Protein AF-A0A4V2DW66-F1 (afdb_monomer)

pLDDT: mean 86.42, std 8.73, range [51.56, 97.94]

Radius of gyration: 21.15 Å; Cα contacts (8 Å, |Δi|>4): 77; chains: 1; bounding box: 61×50×40 Å

Organism: NCBI:txid70255

Structure (mmCIF, N/CA/C/O backbone):
data_AF-A0A4V2DW66-F1
#
_entry.id   AF-A0A4V2DW66-F1
#
loop_
_atom_site.group_PDB
_atom_site.id
_atom_site.type_symbol
_atom_site.label_atom_id
_atom_site.label_alt_id
_atom_site.label_comp_id
_atom_site.label_asym_id
_atom_site.label_entity_id
_atom_site.label_seq_id
_atom_site.pdbx_PDB_ins_code
_atom_site.Cartn_x
_atom_site.Cartn_y
_atom_site.Cartn_z
_atom_site.occupancy
_atom_site.B_iso_or_equiv
_atom_site.auth_seq_id
_atom_site.auth_comp_id
_atom_site.auth_asym_id
_atom_site.auth_atom_id
_atom_site.pdbx_PDB_model_num
ATOM 1 N N . ILE A 1 1 ? -14.290 6.388 2.843 1.00 82.00 1 ILE A N 1
ATOM 2 C CA . ILE A 1 1 ? -13.293 5.885 3.822 1.00 82.00 1 ILE A CA 1
ATOM 3 C C . ILE A 1 1 ? -11.849 6.118 3.359 1.00 82.00 1 ILE A C 1
ATOM 5 O O . ILE A 1 1 ? -11.325 7.166 3.697 1.00 82.00 1 ILE A O 1
ATOM 9 N N . VAL A 1 2 ? -11.202 5.255 2.551 1.00 88.19 2 VAL A N 1
ATOM 10 C CA . VAL A 1 2 ? -9.753 5.406 2.231 1.00 88.19 2 VAL A CA 1
ATOM 11 C C . VAL A 1 2 ? -9.393 6.786 1.666 1.00 88.19 2 VAL A C 1
ATOM 13 O O . VAL A 1 2 ? -8.460 7.421 2.147 1.00 88.19 2 VAL A O 1
ATOM 16 N N . ASN A 1 3 ? -10.153 7.286 0.684 1.00 91.00 3 ASN A N 1
ATOM 17 C CA . ASN A 1 3 ? -9.914 8.611 0.102 1.00 91.00 3 ASN A CA 1
ATOM 18 C C . ASN A 1 3 ? -9.963 9.740 1.141 1.00 91.00 3 ASN A C 1
ATOM 20 O O . ASN A 1 3 ? -9.180 10.680 1.068 1.00 91.00 3 ASN A O 1
ATOM 24 N N . GLU A 1 4 ? -10.887 9.631 2.088 1.00 88.25 4 GLU A N 1
ATOM 25 C CA . GLU A 1 4 ? -11.165 10.640 3.102 1.00 88.25 4 GLU A CA 1
ATOM 26 C C . GLU A 1 4 ? -10.085 10.639 4.185 1.00 88.25 4 GLU A C 1
ATOM 28 O O . GLU A 1 4 ? -9.522 11.683 4.496 1.00 88.25 4 GLU A O 1
ATOM 33 N N . ILE A 1 5 ? -9.705 9.453 4.671 1.00 85.88 5 ILE A N 1
ATOM 34 C CA . ILE A 1 5 ? -8.632 9.282 5.658 1.00 85.88 5 ILE A CA 1
ATOM 35 C C . ILE A 1 5 ? -7.308 9.776 5.087 1.00 85.88 5 ILE A C 1
ATOM 37 O O . ILE A 1 5 ? -6.640 10.608 5.696 1.00 85.88 5 ILE A O 1
ATOM 41 N N . VAL A 1 6 ? -6.959 9.341 3.872 1.00 89.00 6 VAL A N 1
ATOM 42 C CA . VAL A 1 6 ? -5.747 9.830 3.206 1.00 89.00 6 VAL A CA 1
ATOM 43 C C . VAL A 1 6 ? -5.861 11.320 2.880 1.00 89.00 6 VAL A C 1
ATOM 45 O O . VAL A 1 6 ? -4.844 11.999 2.830 1.00 89.00 6 VAL A O 1
ATOM 48 N N . GLY A 1 7 ? -7.068 11.852 2.672 1.00 87.44 7 GLY A N 1
ATOM 49 C CA . GLY A 1 7 ? -7.329 13.281 2.482 1.00 87.44 7 GLY A CA 1
ATOM 50 C C . GLY A 1 7 ? -7.025 14.129 3.720 1.00 87.44 7 GLY A C 1
ATOM 51 O O . GLY A 1 7 ? -6.500 15.229 3.576 1.00 87.44 7 GLY A O 1
ATOM 52 N N . LYS A 1 8 ? -7.263 13.599 4.923 1.00 85.69 8 LYS A N 1
ATOM 53 C CA . LYS A 1 8 ? -6.984 14.287 6.196 1.00 85.69 8 LYS A CA 1
ATOM 54 C C . LYS A 1 8 ? -5.494 14.359 6.549 1.00 85.69 8 LYS A C 1
ATOM 56 O O . LYS A 1 8 ? -5.114 15.165 7.391 1.00 85.69 8 LYS A O 1
ATOM 61 N N . ILE A 1 9 ? -4.641 13.553 5.910 1.00 85.75 9 ILE A N 1
ATOM 62 C CA . ILE A 1 9 ? -3.189 13.599 6.141 1.00 85.75 9 ILE A CA 1
ATOM 63 C C . ILE A 1 9 ? -2.654 14.972 5.694 1.00 85.75 9 ILE A C 1
ATOM 65 O O . ILE A 1 9 ? -2.948 15.387 4.566 1.00 85.75 9 ILE A O 1
ATOM 69 N N . PRO A 1 10 ? -1.868 15.682 6.524 1.00 86.75 10 PRO A N 1
ATOM 70 C CA . PRO A 1 10 ? -1.307 16.975 6.150 1.00 86.75 10 PRO A CA 1
ATOM 71 C C . PRO A 1 10 ? -0.330 16.833 4.977 1.00 86.75 10 PRO A C 1
ATOM 73 O O . PRO A 1 10 ? 0.400 15.849 4.873 1.00 86.75 10 PRO A O 1
ATOM 76 N N . GLU A 1 11 ? -0.292 17.830 4.090 1.00 85.62 11 GLU A N 1
ATOM 77 C CA . GLU A 1 11 ? 0.579 17.796 2.902 1.00 85.62 11 GLU A CA 1
ATOM 78 C C . GLU A 1 11 ? 2.067 17.708 3.273 1.00 85.62 11 GLU A C 1
ATOM 80 O O . GLU A 1 11 ? 2.852 17.097 2.550 1.00 85.62 11 GLU A O 1
ATOM 85 N N . THR A 1 12 ? 2.434 18.222 4.450 1.00 88.12 12 THR A N 1
ATOM 86 C CA . THR A 1 12 ? 3.796 18.164 4.993 1.00 88.12 12 THR A CA 1
ATOM 87 C C . THR A 1 12 ? 4.315 16.738 5.166 1.00 88.12 12 THR A C 1
ATOM 89 O O . THR A 1 12 ? 5.509 16.485 5.002 1.00 88.12 12 THR A O 1
ATOM 92 N N . ALA A 1 13 ? 3.427 15.764 5.398 1.00 85.88 13 ALA A N 1
ATOM 93 C CA . ALA A 1 13 ? 3.796 14.349 5.460 1.00 85.88 13 ALA A CA 1
ATOM 94 C C . ALA A 1 13 ? 4.357 13.823 4.123 1.00 85.88 13 ALA A C 1
ATOM 96 O O . ALA A 1 13 ? 5.076 12.820 4.092 1.00 85.88 13 ALA A O 1
ATOM 97 N N . PHE A 1 14 ? 4.056 14.508 3.016 1.00 88.38 14 PHE A N 1
ATOM 98 C CA . PHE A 1 14 ? 4.478 14.146 1.668 1.00 88.38 14 PHE A CA 1
ATOM 99 C C . PHE A 1 14 ? 5.631 15.006 1.131 1.00 88.38 14 PHE A C 1
ATOM 101 O O . PHE A 1 14 ? 6.115 14.738 0.030 1.00 88.38 14 PHE A O 1
ATOM 108 N N . ASP A 1 15 ? 6.127 15.989 1.890 1.00 87.62 15 ASP A N 1
ATOM 109 C CA . ASP A 1 15 ? 7.174 16.911 1.424 1.00 87.62 15 ASP A CA 1
ATOM 110 C C . ASP A 1 15 ? 8.452 16.187 0.996 1.00 87.62 15 ASP A C 1
ATOM 112 O O . ASP A 1 15 ? 9.065 16.535 -0.011 1.00 87.62 15 ASP A O 1
ATOM 116 N N . SER A 1 16 ? 8.806 15.108 1.697 1.00 86.56 16 SER A N 1
ATOM 117 C CA . SER A 1 16 ? 9.982 14.291 1.375 1.00 86.56 16 SER A CA 1
ATOM 118 C C . SER A 1 16 ? 9.925 13.597 0.005 1.00 86.56 16 SER A C 1
ATOM 120 O O . SER A 1 16 ? 10.953 13.102 -0.457 1.00 86.56 16 SER A O 1
ATOM 122 N N . TYR A 1 17 ? 8.759 13.545 -0.650 1.00 86.25 17 TYR A N 1
ATOM 123 C CA . TYR A 1 17 ? 8.577 12.979 -1.994 1.00 86.25 17 TYR A CA 1
ATOM 124 C C . TYR A 1 17 ? 8.654 14.029 -3.104 1.00 86.25 17 TYR A C 1
ATOM 126 O O . TYR A 1 17 ? 8.647 13.666 -4.284 1.00 86.25 17 TYR A O 1
ATOM 134 N N . LYS A 1 18 ? 8.715 15.320 -2.757 1.00 83.00 18 LYS A N 1
ATOM 135 C CA . LYS A 1 18 ? 8.828 16.399 -3.738 1.00 83.00 18 LYS A CA 1
ATOM 136 C C . LYS A 1 18 ? 10.219 16.363 -4.364 1.00 83.00 18 LYS A C 1
ATOM 138 O O . LYS A 1 18 ? 11.226 16.653 -3.722 1.00 83.00 18 LYS A O 1
ATOM 143 N N . ASN A 1 19 ? 10.264 16.018 -5.645 1.00 79.62 19 ASN A N 1
ATOM 144 C CA . ASN A 1 19 ? 11.482 16.045 -6.442 1.00 79.62 19 ASN A CA 1
ATOM 145 C C . ASN A 1 19 ? 11.496 17.322 -7.287 1.00 79.62 19 ASN A C 1
ATOM 147 O O . ASN A 1 19 ? 10.563 17.576 -8.040 1.00 79.62 19 ASN A O 1
ATOM 151 N N . HIS A 1 20 ? 12.575 18.100 -7.192 1.00 76.31 20 HIS A N 1
ATOM 152 C CA . HIS A 1 20 ? 12.757 19.345 -7.954 1.00 76.31 20 HIS A CA 1
ATOM 153 C C . HIS A 1 20 ? 13.523 19.132 -9.272 1.00 76.31 20 HIS A C 1
ATOM 155 O O . HIS A 1 20 ? 13.880 20.092 -9.949 1.00 76.31 20 HIS A O 1
ATOM 161 N N . ARG A 1 21 ? 13.838 17.876 -9.621 1.00 80.44 21 ARG A N 1
ATOM 162 C CA . ARG A 1 21 ? 14.606 17.519 -10.821 1.00 80.44 21 ARG A CA 1
ATOM 163 C C . ARG A 1 21 ? 13.944 16.376 -11.581 1.00 80.44 21 ARG A C 1
ATOM 165 O O . ARG A 1 21 ? 13.509 15.403 -10.969 1.00 80.44 21 ARG A O 1
ATOM 172 N N . GLY A 1 22 ? 13.972 16.474 -12.909 1.00 77.94 22 GLY A N 1
ATOM 173 C CA . GLY A 1 22 ? 13.409 15.477 -13.819 1.00 77.94 22 GLY A CA 1
ATOM 174 C C . GLY A 1 22 ? 11.891 15.585 -13.973 1.00 77.94 22 GLY A C 1
ATOM 175 O O . GLY A 1 22 ? 11.279 16.574 -13.575 1.00 77.94 22 GLY A O 1
ATOM 176 N N . ALA A 1 23 ? 11.290 14.561 -14.583 1.00 74.50 23 ALA A N 1
ATOM 177 C CA . ALA A 1 23 ? 9.845 14.493 -14.756 1.00 74.50 23 ALA A CA 1
ATOM 178 C C . ALA A 1 23 ? 9.133 14.371 -13.394 1.00 74.50 23 ALA A C 1
ATOM 180 O O . ALA A 1 23 ? 9.615 13.640 -12.516 1.00 74.50 23 ALA A O 1
ATOM 181 N N . PRO A 1 24 ? 7.985 15.050 -13.207 1.00 76.56 24 PRO A N 1
ATOM 182 C CA . PRO A 1 24 ? 7.234 14.970 -11.966 1.00 76.56 24 PRO A CA 1
ATOM 183 C C . PRO A 1 24 ? 6.818 13.523 -11.698 1.00 76.56 24 PRO A C 1
ATOM 185 O O . PRO A 1 24 ? 6.327 12.809 -12.572 1.00 76.56 24 PRO A O 1
ATOM 188 N N . SER A 1 25 ? 7.054 13.078 -10.468 1.00 84.50 25 SER A N 1
ATOM 189 C CA . SER A 1 25 ? 6.620 11.759 -10.010 1.00 84.50 25 SER A CA 1
ATOM 190 C C . SER A 1 25 ? 5.100 11.739 -9.820 1.00 84.50 25 SER A C 1
ATOM 192 O O . SER A 1 25 ? 4.484 12.784 -9.615 1.00 84.50 25 SER A O 1
ATOM 194 N N . HIS A 1 26 ? 4.488 10.550 -9.839 1.00 90.00 26 HIS A N 1
ATOM 195 C CA . HIS A 1 26 ? 3.080 10.414 -9.457 1.00 90.00 26 HIS A CA 1
ATOM 196 C C . HIS A 1 26 ? 2.835 10.991 -8.061 1.00 90.00 26 HIS A C 1
ATOM 198 O O . HIS A 1 26 ? 3.691 10.891 -7.178 1.00 90.00 26 HIS A O 1
ATOM 204 N N . ASN A 1 27 ? 1.644 11.556 -7.854 1.00 91.44 27 ASN A N 1
ATOM 205 C CA . ASN A 1 27 ? 1.287 12.150 -6.576 1.00 91.44 27 ASN A CA 1
ATOM 206 C C . ASN A 1 27 ? 1.334 11.074 -5.462 1.00 91.44 27 ASN A C 1
ATOM 208 O O . ASN A 1 27 ? 0.603 10.080 -5.547 1.00 91.44 27 ASN A O 1
ATOM 212 N N .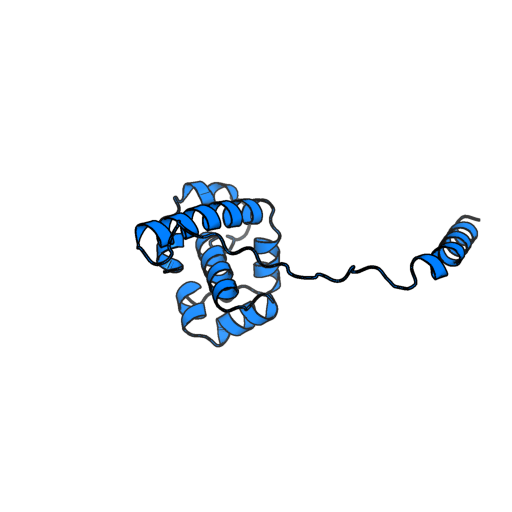 PRO A 1 28 ? 2.154 11.249 -4.408 1.00 92.06 28 PRO A N 1
ATOM 213 C CA . PRO A 1 28 ? 2.345 10.234 -3.373 1.00 92.06 28 PRO A CA 1
ATOM 214 C C . PRO A 1 28 ? 1.069 9.980 -2.556 1.00 92.06 28 PRO A C 1
ATOM 216 O O . PRO A 1 28 ? 0.843 8.861 -2.100 1.00 92.06 28 PRO A O 1
ATOM 219 N N . ARG A 1 29 ? 0.184 10.977 -2.434 1.00 91.88 29 ARG A N 1
ATOM 220 C CA . ARG A 1 29 ? -1.132 10.835 -1.800 1.00 91.88 29 ARG A CA 1
ATOM 221 C C . ARG A 1 29 ? -2.043 9.923 -2.622 1.00 91.88 29 ARG A C 1
ATOM 223 O O . ARG A 1 29 ? -2.739 9.084 -2.056 1.00 91.88 29 ARG A O 1
ATOM 230 N N . MET A 1 30 ? -2.024 10.052 -3.949 1.00 94.44 30 MET A N 1
ATOM 231 C CA . MET A 1 30 ? -2.751 9.144 -4.847 1.00 94.44 30 MET A CA 1
ATOM 232 C C . MET A 1 30 ? -2.174 7.723 -4.774 1.00 94.44 30 MET A C 1
ATOM 234 O O . MET A 1 30 ? -2.924 6.770 -4.561 1.00 94.44 30 MET A O 1
ATOM 238 N N . MET A 1 31 ? -0.843 7.591 -4.834 1.00 94.94 31 MET A N 1
ATOM 239 C CA . MET A 1 31 ? -0.152 6.300 -4.708 1.00 94.94 31 MET A CA 1
ATOM 240 C C . MET A 1 31 ? -0.468 5.596 -3.377 1.00 94.94 31 MET A C 1
ATOM 242 O O . MET A 1 31 ? -0.646 4.378 -3.334 1.00 94.94 31 MET A O 1
ATOM 246 N N . LEU A 1 32 ? -0.597 6.352 -2.285 1.00 93.25 32 LEU A N 1
ATOM 247 C CA . LEU A 1 32 ? -0.993 5.812 -0.988 1.00 93.25 32 LEU A CA 1
ATOM 248 C C . LEU A 1 32 ? -2.452 5.326 -0.984 1.00 93.25 32 LEU A C 1
ATOM 250 O O . LEU A 1 32 ? -2.724 4.236 -0.480 1.00 93.25 32 LEU A O 1
ATOM 254 N N . LYS A 1 33 ? -3.384 6.084 -1.583 1.00 93.75 33 LYS A N 1
ATOM 255 C CA . LYS A 1 33 ? -4.801 5.684 -1.696 1.00 93.75 33 LYS A CA 1
ATOM 256 C C . LYS A 1 33 ? -4.956 4.347 -2.414 1.00 93.75 33 LYS A C 1
ATOM 258 O O . LYS A 1 33 ? -5.669 3.480 -1.911 1.00 93.75 33 LYS A O 1
ATOM 263 N N . ILE A 1 34 ? -4.285 4.168 -3.555 1.00 95.81 34 ILE A N 1
ATOM 264 C CA . ILE A 1 34 ? -4.393 2.923 -4.332 1.00 95.81 34 ILE A CA 1
ATOM 265 C C . ILE A 1 34 ? -3.829 1.724 -3.561 1.00 95.81 34 ILE A C 1
ATOM 267 O O . ILE A 1 34 ? -4.419 0.649 -3.614 1.00 95.81 34 ILE A O 1
ATOM 271 N N . ILE A 1 35 ? -2.741 1.900 -2.799 1.00 93.88 35 ILE A N 1
ATOM 272 C CA . ILE A 1 35 ? -2.135 0.816 -2.011 1.00 93.88 35 ILE A CA 1
ATOM 273 C C . ILE A 1 35 ? -3.031 0.422 -0.843 1.00 93.88 35 ILE A C 1
ATOM 275 O O . ILE A 1 35 ? -3.330 -0.760 -0.680 1.00 93.88 35 ILE A O 1
ATOM 279 N N . LEU A 1 36 ? -3.486 1.395 -0.050 1.00 91.56 36 LEU A N 1
ATOM 280 C CA . LEU A 1 36 ? -4.348 1.115 1.099 1.00 91.56 36 LEU A CA 1
ATOM 281 C C . LEU A 1 36 ? -5.663 0.469 0.655 1.00 91.56 36 LEU A C 1
ATOM 283 O O . LEU A 1 36 ? -6.104 -0.504 1.263 1.00 91.56 36 LEU A O 1
ATOM 287 N N . TYR A 1 37 ? -6.245 0.954 -0.445 1.00 93.44 37 TYR A N 1
ATOM 288 C CA . TYR A 1 37 ? -7.454 0.363 -1.007 1.00 93.44 37 TYR A CA 1
ATOM 289 C C . TYR A 1 37 ? -7.219 -1.042 -1.576 1.00 93.44 37 TYR A C 1
ATOM 291 O O . TYR A 1 37 ? -8.052 -1.929 -1.402 1.00 93.44 37 TYR A O 1
ATOM 299 N N . ALA A 1 38 ? -6.081 -1.294 -2.223 1.00 95.12 38 ALA A N 1
ATOM 300 C CA . ALA A 1 38 ? -5.735 -2.640 -2.670 1.00 95.12 38 ALA A CA 1
ATOM 301 C C . ALA A 1 38 ? -5.639 -3.620 -1.495 1.00 95.12 38 ALA A C 1
ATOM 303 O O . ALA A 1 38 ? -6.194 -4.716 -1.555 1.00 95.12 38 ALA A O 1
ATOM 304 N N . TYR A 1 39 ? -4.993 -3.207 -0.406 1.00 91.06 39 TYR A N 1
ATOM 305 C CA . TYR A 1 39 ? -4.775 -4.059 0.760 1.00 91.06 39 TYR A CA 1
ATOM 306 C C . TYR A 1 39 ? -6.063 -4.359 1.518 1.00 91.06 39 TYR A C 1
ATOM 308 O O . TYR A 1 39 ? -6.258 -5.501 1.929 1.00 91.06 39 TYR A O 1
ATOM 316 N N . SER A 1 40 ? -6.979 -3.391 1.617 1.00 88.38 40 SER A N 1
ATOM 317 C CA . SER A 1 40 ? -8.307 -3.635 2.194 1.00 88.38 40 SER A CA 1
ATOM 318 C C . SER A 1 40 ? -9.148 -4.623 1.377 1.00 88.38 40 SER A C 1
ATOM 320 O O . SER A 1 40 ? -10.096 -5.185 1.904 1.00 88.38 40 SER A O 1
ATOM 322 N N . ASN A 1 41 ? -8.814 -4.839 0.099 1.00 90.56 41 ASN A N 1
ATOM 323 C CA . ASN A 1 41 ? -9.460 -5.819 -0.783 1.00 90.56 41 ASN A CA 1
ATOM 324 C C . ASN A 1 41 ? -8.601 -7.083 -0.988 1.00 90.56 41 ASN A C 1
ATOM 326 O O . ASN A 1 41 ? -8.801 -7.817 -1.954 1.00 90.56 41 ASN A O 1
ATOM 330 N N . SER A 1 42 ? -7.600 -7.316 -0.131 1.00 93.06 42 SER A N 1
ATOM 331 C CA . SER A 1 42 ? -6.691 -8.470 -0.214 1.00 93.06 42 SER A CA 1
ATOM 332 C C . SER A 1 42 ? -5.903 -8.573 -1.536 1.00 93.06 42 SER A C 1
ATOM 334 O O . SER A 1 42 ? -5.454 -9.652 -1.936 1.00 93.06 42 SER A O 1
ATOM 336 N N . ILE A 1 43 ? -5.685 -7.449 -2.229 1.00 95.62 43 ILE A N 1
ATOM 337 C CA . ILE A 1 43 ? -4.879 -7.369 -3.453 1.00 95.62 43 ILE A CA 1
ATOM 338 C C . ILE A 1 43 ? -3.470 -6.876 -3.098 1.00 95.62 43 ILE A C 1
ATOM 340 O O . ILE A 1 43 ? -3.201 -5.681 -3.022 1.00 95.62 43 ILE A O 1
ATOM 344 N N . PHE A 1 44 ? -2.531 -7.808 -2.923 1.00 93.50 44 PHE A N 1
ATOM 345 C CA . PHE A 1 44 ? -1.152 -7.480 -2.517 1.00 93.50 44 PHE A CA 1
ATOM 346 C C . PHE A 1 44 ? -0.134 -7.471 -3.669 1.00 93.50 44 PHE A C 1
ATOM 348 O O . PHE A 1 44 ? 0.945 -6.880 -3.564 1.00 93.50 44 PHE A O 1
ATOM 355 N N . SER A 1 45 ? -0.449 -8.128 -4.787 1.00 96.25 45 SER A N 1
ATOM 356 C CA . SER A 1 45 ? 0.454 -8.207 -5.941 1.00 96.25 45 SER A CA 1
ATOM 357 C C . SER A 1 45 ? 0.430 -6.908 -6.738 1.00 96.25 45 SER A C 1
ATOM 359 O O . SER A 1 45 ? -0.623 -6.514 -7.229 1.00 96.25 45 SER A O 1
ATOM 361 N N . GLY A 1 46 ? 1.596 -6.290 -6.958 1.00 96.31 46 GLY A N 1
ATOM 362 C CA . GLY A 1 46 ? 1.701 -5.054 -7.744 1.00 96.31 46 GLY A CA 1
ATOM 363 C C . GLY A 1 46 ? 1.130 -5.188 -9.160 1.00 96.31 46 GLY A C 1
ATOM 364 O O . GLY A 1 46 ? 0.518 -4.251 -9.655 1.00 96.31 46 GLY A O 1
ATOM 365 N N . ARG A 1 47 ? 1.244 -6.373 -9.780 1.00 97.62 47 ARG A N 1
ATOM 366 C CA . ARG A 1 47 ? 0.630 -6.659 -11.091 1.00 97.62 47 ARG A CA 1
ATOM 367 C C . ARG A 1 47 ? -0.893 -6.747 -11.017 1.00 97.62 47 ARG A C 1
ATOM 369 O O . ARG A 1 47 ? -1.574 -6.289 -11.922 1.00 97.62 47 ARG A O 1
ATOM 376 N N . LYS A 1 48 ? -1.437 -7.310 -9.931 1.00 97.94 48 LYS A N 1
ATOM 377 C CA . LYS A 1 48 ? -2.891 -7.323 -9.713 1.00 97.94 48 LYS A CA 1
ATOM 378 C C . LYS A 1 48 ? -3.426 -5.911 -9.456 1.00 97.94 48 LYS A C 1
ATOM 380 O O . LYS A 1 48 ? -4.512 -5.603 -9.922 1.00 97.94 48 LYS A O 1
ATOM 385 N N . ILE A 1 49 ? -2.662 -5.053 -8.773 1.00 97.62 49 ILE A N 1
ATOM 386 C CA . ILE A 1 49 ? -3.026 -3.638 -8.582 1.00 97.62 49 ILE A CA 1
ATOM 387 C C . ILE A 1 49 ? -2.998 -2.893 -9.923 1.00 97.62 49 ILE A C 1
ATOM 389 O O . ILE A 1 49 ? -3.951 -2.195 -10.246 1.00 97.62 49 ILE A O 1
ATOM 393 N N . GLU A 1 50 ? -1.950 -3.079 -10.730 1.00 97.75 50 GLU A N 1
ATOM 394 C CA . GLU A 1 50 ? -1.859 -2.523 -12.091 1.00 97.75 50 GLU A CA 1
ATOM 395 C C . GLU A 1 50 ? -3.035 -2.962 -12.976 1.00 97.75 50 GLU A C 1
ATOM 397 O O . GLU A 1 50 ? -3.606 -2.143 -13.691 1.00 97.75 50 GLU A O 1
ATOM 402 N N . PHE A 1 51 ? -3.436 -4.234 -12.902 1.00 97.88 51 PHE A N 1
ATOM 403 C CA . PHE A 1 51 ? -4.633 -4.726 -13.584 1.00 97.88 51 PHE A CA 1
ATOM 404 C C . PHE A 1 51 ? -5.911 -4.061 -13.047 1.00 97.88 51 PHE A C 1
ATOM 406 O O . PHE A 1 51 ? -6.719 -3.561 -13.824 1.00 97.88 51 PHE A O 1
ATOM 413 N N . ALA A 1 52 ? -6.071 -3.977 -11.723 1.00 97.38 52 ALA A N 1
ATOM 414 C CA . ALA A 1 52 ? -7.238 -3.358 -11.097 1.00 97.38 52 ALA A CA 1
ATOM 415 C C . ALA A 1 52 ? -7.395 -1.872 -11.463 1.00 97.38 52 ALA A C 1
ATOM 417 O O . ALA A 1 52 ? -8.521 -1.405 -11.606 1.00 97.38 52 ALA A O 1
ATOM 418 N N . LEU A 1 53 ? -6.294 -1.146 -11.682 1.00 96.94 53 LEU A N 1
ATOM 419 C CA . LEU A 1 53 ? -6.305 0.242 -12.170 1.00 96.94 53 LEU A CA 1
ATOM 420 C C . LEU A 1 53 ? -6.903 0.394 -13.579 1.00 96.94 53 LEU A C 1
ATOM 422 O O . LEU A 1 53 ? -7.294 1.499 -13.946 1.00 96.94 53 LEU A O 1
ATOM 426 N N . LYS A 1 54 ? -6.984 -0.694 -14.354 1.00 96.25 54 LYS A N 1
ATOM 427 C CA . LYS A 1 54 ? -7.562 -0.729 -15.709 1.00 96.25 54 LYS A CA 1
ATOM 428 C C . LYS A 1 54 ? -8.957 -1.335 -15.775 1.00 96.25 54 LYS A C 1
ATOM 430 O O . LYS A 1 54 ? -9.657 -1.098 -16.748 1.00 96.25 54 LYS A O 1
ATOM 435 N N . ASP A 1 55 ? -9.333 -2.128 -14.780 1.00 95.81 55 ASP A N 1
ATOM 436 C CA . ASP A 1 55 ? -10.566 -2.921 -14.800 1.00 95.81 55 ASP A CA 1
ATOM 437 C C . ASP A 1 55 ? -11.614 -2.396 -13.804 1.00 95.81 55 ASP A C 1
ATOM 439 O O . ASP A 1 55 ? -12.812 -2.385 -14.071 1.00 95.81 55 ASP A O 1
ATOM 443 N N . SER A 1 56 ? -11.172 -1.877 -12.656 1.00 96.31 56 SER A N 1
ATOM 444 C CA . SER A 1 56 ? -12.065 -1.462 -11.578 1.00 96.31 56 SER A CA 1
ATOM 445 C C . SER A 1 56 ? -12.261 0.050 -11.535 1.00 96.31 56 SER A C 1
ATOM 447 O O . SER A 1 56 ? -11.342 0.807 -11.214 1.00 96.31 56 SER A O 1
ATOM 449 N N . ILE A 1 57 ? -13.513 0.481 -11.718 1.00 96.38 57 ILE A N 1
ATOM 450 C CA . ILE A 1 57 ? -13.944 1.891 -11.643 1.00 96.38 57 ILE A CA 1
ATOM 451 C C . ILE A 1 57 ? -13.499 2.555 -10.332 1.00 96.38 57 ILE A C 1
ATOM 453 O O . ILE A 1 57 ? -13.120 3.723 -10.307 1.00 96.38 57 ILE A O 1
ATOM 457 N N . ARG A 1 58 ? -13.488 1.807 -9.222 1.00 96.12 58 ARG A N 1
ATOM 458 C CA . ARG A 1 58 ? -13.081 2.331 -7.908 1.00 96.12 58 ARG A CA 1
ATOM 459 C C . ARG A 1 58 ? -11.598 2.697 -7.882 1.00 96.12 58 ARG A C 1
ATOM 461 O O . ARG A 1 58 ? -11.232 3.729 -7.326 1.00 96.12 58 ARG A O 1
ATOM 468 N N . PHE A 1 59 ? -10.751 1.865 -8.490 1.00 96.81 59 PHE A N 1
ATOM 469 C CA . PHE A 1 59 ? -9.322 2.144 -8.609 1.00 96.81 59 PHE A CA 1
ATOM 470 C C . PHE A 1 59 ? -9.062 3.279 -9.597 1.00 96.81 59 PHE A C 1
ATOM 472 O O . PHE A 1 59 ? -8.261 4.156 -9.283 1.00 96.81 59 PHE A O 1
ATOM 479 N N . MET A 1 60 ? -9.778 3.316 -10.725 1.00 96.88 60 MET A N 1
ATOM 480 C CA . MET A 1 60 ? -9.702 4.426 -11.683 1.00 96.88 60 MET A CA 1
ATOM 481 C C . MET A 1 60 ? -10.049 5.761 -11.019 1.00 96.88 60 MET A C 1
ATOM 483 O O . MET A 1 60 ? -9.305 6.728 -11.156 1.00 96.88 60 MET A O 1
ATOM 487 N N . TRP A 1 61 ? -11.127 5.802 -10.231 1.00 97.00 61 TRP A N 1
ATOM 488 C CA . TRP A 1 61 ? -11.537 7.002 -9.504 1.00 97.00 61 TRP A CA 1
ATOM 489 C C . TRP A 1 61 ? -10.491 7.438 -8.468 1.00 97.00 61 TRP A C 1
ATOM 491 O O . TRP A 1 61 ? -10.114 8.608 -8.422 1.00 97.00 61 TRP A O 1
ATOM 501 N N . LEU A 1 62 ? -9.959 6.501 -7.671 1.00 95.88 62 LEU A N 1
ATOM 502 C CA . LEU A 1 62 ? -8.911 6.801 -6.685 1.00 95.88 62 LEU A CA 1
ATOM 503 C C . LEU A 1 62 ? -7.612 7.293 -7.330 1.00 95.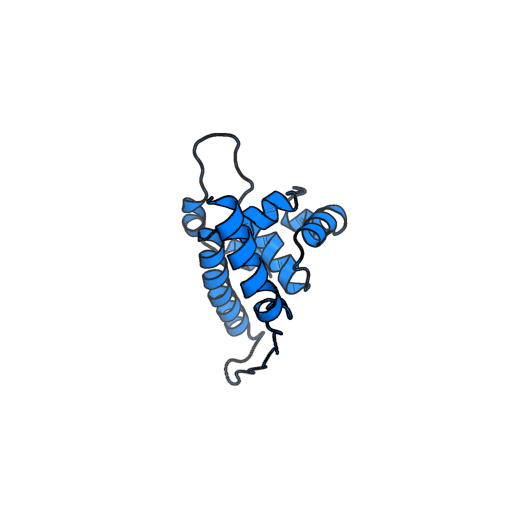88 62 LEU A C 1
ATOM 505 O O . LEU A 1 62 ? -6.925 8.137 -6.749 1.00 95.88 62 LEU A O 1
ATOM 509 N N . ALA A 1 63 ? -7.277 6.755 -8.502 1.00 95.88 63 ALA A N 1
ATOM 510 C CA . ALA A 1 63 ? -6.076 7.097 -9.247 1.00 95.88 63 ALA A CA 1
ATOM 511 C C . ALA A 1 63 ? -6.247 8.310 -10.173 1.00 95.88 63 ALA A C 1
ATOM 513 O O . ALA A 1 63 ? -5.268 8.729 -10.787 1.00 95.88 63 ALA A O 1
ATOM 514 N N . GLN A 1 64 ? -7.455 8.879 -10.269 1.00 94.81 64 GLN A N 1
ATOM 515 C CA . GLN A 1 64 ? -7.794 9.926 -11.240 1.00 94.81 64 GLN A CA 1
ATOM 516 C C . GLN A 1 64 ? -7.418 9.509 -12.672 1.00 94.81 64 GLN A C 1
ATOM 518 O O . GLN A 1 64 ? -6.706 10.226 -13.369 1.00 94.81 64 GLN A O 1
ATOM 523 N N . GLU A 1 65 ? -7.819 8.293 -13.054 1.00 94.25 65 GLU A N 1
ATOM 524 C CA . GLU A 1 65 ? -7.527 7.640 -14.343 1.00 94.25 65 GLU A CA 1
ATOM 525 C C . GLU A 1 65 ? -6.039 7.386 -14.639 1.00 94.25 65 GLU A C 1
ATOM 527 O O . GLU A 1 65 ? -5.695 6.798 -15.666 1.00 94.25 65 GLU A O 1
ATOM 532 N N . GLN A 1 66 ? -5.131 7.742 -13.728 1.00 94.44 66 GLN A N 1
ATOM 533 C CA . GLN A 1 66 ? -3.725 7.391 -13.870 1.00 94.44 66 GLN A CA 1
ATOM 534 C C . GLN A 1 66 ? -3.543 5.881 -13.717 1.00 94.44 66 GLN A C 1
ATOM 536 O O . GLN A 1 66 ? -4.094 5.250 -12.815 1.00 94.44 66 GLN A O 1
ATOM 541 N N . GLN A 1 67 ? -2.677 5.306 -14.550 1.00 95.06 67 GLN A N 1
ATOM 542 C CA . GLN A 1 67 ? -2.362 3.877 -14.524 1.00 95.06 67 GLN A CA 1
ATOM 543 C C . GLN A 1 67 ? -0.873 3.648 -14.220 1.00 95.06 67 GLN A C 1
ATOM 545 O O . GLN A 1 67 ? -0.111 3.267 -15.115 1.00 95.06 67 GLN A O 1
ATOM 550 N N . PRO A 1 68 ? -0.409 3.904 -12.977 1.00 95.44 68 PRO A N 1
ATOM 551 C CA . PRO A 1 68 ? 0.951 3.574 -12.575 1.00 95.44 68 PRO A CA 1
ATOM 552 C C . PRO A 1 68 ? 1.284 2.110 -12.864 1.00 95.44 68 PRO A C 1
ATOM 554 O O . PRO A 1 68 ? 0.533 1.203 -12.503 1.00 95.44 68 PRO A O 1
ATOM 557 N N . SER A 1 69 ? 2.450 1.877 -13.466 1.00 96.31 69 SER A N 1
ATOM 558 C CA . SER A 1 69 ? 2.904 0.512 -13.732 1.00 96.31 69 SER A CA 1
ATOM 559 C C . SER A 1 69 ? 3.164 -0.272 -12.442 1.00 96.31 69 SER A C 1
ATOM 561 O O . SER A 1 69 ? 3.490 0.315 -11.401 1.00 96.31 69 SER A O 1
ATOM 563 N N . TYR A 1 70 ? 3.166 -1.607 -12.513 1.00 96.44 70 TYR A N 1
ATOM 564 C CA . TYR A 1 70 ? 3.506 -2.448 -11.354 1.00 96.44 70 TYR A CA 1
ATOM 565 C C . TYR A 1 70 ? 4.891 -2.110 -10.769 1.00 96.44 70 TYR A C 1
ATOM 567 O O . TYR A 1 70 ? 5.113 -2.249 -9.564 1.00 96.44 70 TYR A O 1
ATOM 575 N N . ARG A 1 71 ? 5.832 -1.646 -11.607 1.00 96.31 71 ARG A N 1
ATOM 576 C CA . ARG A 1 71 ? 7.174 -1.216 -11.180 1.00 96.31 71 ARG A CA 1
ATOM 577 C C . ARG A 1 71 ? 7.108 0.060 -10.354 1.00 96.31 71 ARG A C 1
ATOM 579 O O . ARG A 1 71 ? 7.777 0.145 -9.330 1.00 96.31 71 ARG A O 1
ATOM 586 N N . THR A 1 72 ? 6.299 1.026 -10.781 1.00 94.69 72 THR A N 1
ATOM 587 C CA . THR A 1 72 ? 6.071 2.284 -10.058 1.00 94.69 72 THR A CA 1
ATOM 588 C C . THR A 1 72 ? 5.427 2.017 -8.701 1.00 94.69 72 THR A C 1
ATOM 590 O O . THR A 1 72 ? 5.910 2.513 -7.685 1.00 94.69 72 THR A O 1
ATOM 593 N N . ILE A 1 73 ? 4.395 1.170 -8.673 1.00 95.56 73 ILE A N 1
ATOM 594 C CA . ILE A 1 73 ? 3.698 0.764 -7.444 1.00 95.56 73 ILE A CA 1
ATOM 595 C C . ILE A 1 73 ? 4.669 0.079 -6.481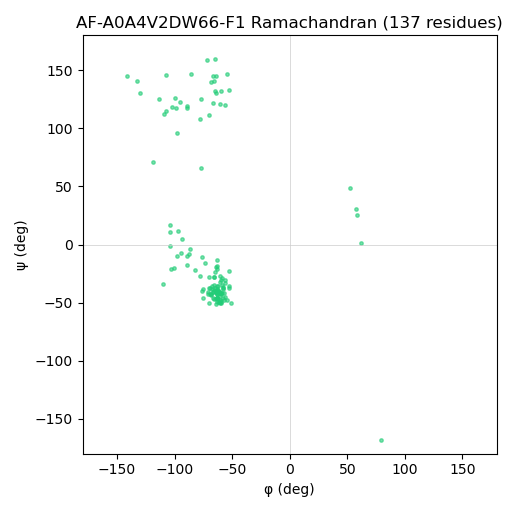 1.00 95.56 73 ILE A C 1
ATOM 597 O O . ILE A 1 73 ? 4.757 0.453 -5.312 1.00 95.56 73 ILE A O 1
ATOM 601 N N . ASN A 1 74 ? 5.439 -0.892 -6.976 1.00 95.00 74 ASN A N 1
ATOM 602 C CA . ASN A 1 74 ? 6.406 -1.606 -6.149 1.00 95.00 74 ASN A CA 1
ATOM 603 C C . ASN A 1 74 ? 7.510 -0.687 -5.634 1.00 95.00 74 ASN A C 1
ATOM 605 O O . ASN A 1 74 ? 7.852 -0.794 -4.463 1.00 95.00 74 ASN A O 1
ATOM 609 N N . ARG A 1 75 ? 8.023 0.227 -6.469 1.00 94.06 75 ARG A N 1
ATOM 610 C CA . ARG A 1 75 ? 9.051 1.194 -6.069 1.00 94.06 75 ARG A CA 1
ATOM 611 C C . ARG A 1 75 ? 8.559 2.085 -4.936 1.00 94.06 75 ARG A C 1
ATOM 613 O O . ARG A 1 75 ? 9.276 2.230 -3.953 1.00 94.06 75 ARG A O 1
ATOM 620 N N . PHE A 1 76 ? 7.350 2.634 -5.068 1.00 93.12 76 PHE A N 1
ATOM 621 C CA . PHE A 1 76 ? 6.737 3.451 -4.023 1.00 93.12 76 PHE A CA 1
ATOM 622 C C . PHE A 1 76 ? 6.567 2.636 -2.737 1.00 93.12 76 PHE A C 1
ATOM 624 O O . PHE A 1 76 ? 7.036 3.045 -1.688 1.00 93.12 76 PHE A O 1
ATOM 631 N N . ARG A 1 77 ? 6.024 1.418 -2.820 1.00 89.75 77 ARG A N 1
ATOM 632 C CA . ARG A 1 77 ? 5.868 0.540 -1.651 1.00 89.75 77 ARG A CA 1
ATOM 633 C C . ARG A 1 77 ? 7.186 0.171 -0.961 1.00 89.75 77 ARG A C 1
ATOM 635 O O . ARG A 1 77 ? 7.220 0.080 0.257 1.00 89.75 77 ARG A O 1
ATOM 642 N N . SER A 1 78 ? 8.242 -0.110 -1.721 1.00 90.75 78 SER A N 1
ATOM 643 C CA . SER A 1 78 ? 9.543 -0.507 -1.165 1.00 90.75 78 SER A CA 1
ATOM 644 C C . SER A 1 78 ? 10.337 0.663 -0.584 1.00 90.75 78 SER A C 1
ATOM 646 O O . SER A 1 78 ? 11.360 0.443 0.059 1.00 90.75 78 SER A O 1
ATOM 648 N N . ASP A 1 79 ? 9.900 1.898 -0.827 1.00 91.62 79 ASP A N 1
ATOM 649 C CA . ASP A 1 79 ? 10.571 3.093 -0.337 1.00 91.62 79 ASP A CA 1
ATOM 650 C C . ASP A 1 79 ? 10.516 3.152 1.197 1.00 91.62 79 ASP A C 1
ATOM 652 O O . ASP A 1 79 ? 9.462 2.981 1.818 1.00 91.62 79 ASP A O 1
ATOM 656 N N . SER A 1 80 ? 11.658 3.426 1.829 1.00 89.50 80 SER A N 1
ATOM 657 C CA . SER A 1 80 ? 11.758 3.557 3.285 1.00 89.50 80 SER A CA 1
ATOM 658 C C . SER A 1 80 ? 10.843 4.660 3.823 1.00 89.50 80 SER A C 1
ATOM 660 O O . SER A 1 80 ? 10.235 4.495 4.885 1.00 89.50 80 SER A O 1
ATOM 662 N N . ARG A 1 81 ? 10.671 5.744 3.058 1.00 89.69 81 ARG A N 1
ATOM 663 C CA . ARG A 1 81 ? 9.754 6.843 3.385 1.00 89.69 81 ARG A CA 1
ATOM 664 C C . ARG A 1 81 ? 8.307 6.361 3.414 1.00 89.69 81 ARG A C 1
ATOM 666 O O . ARG A 1 81 ? 7.539 6.752 4.292 1.00 89.69 81 ARG A O 1
ATOM 673 N N . THR A 1 82 ? 7.933 5.493 2.475 1.00 88.50 82 THR A N 1
ATOM 674 C CA . THR A 1 82 ? 6.559 4.988 2.349 1.00 88.50 82 THR A CA 1
ATOM 675 C C . THR A 1 82 ? 6.259 3.970 3.428 1.00 88.50 82 THR A C 1
ATOM 677 O O . THR A 1 82 ? 5.186 4.019 4.018 1.00 88.50 82 THR A O 1
ATOM 680 N N . ASN A 1 83 ? 7.226 3.124 3.775 1.00 86.12 83 ASN A N 1
ATOM 681 C CA . ASN A 1 83 ? 7.090 2.201 4.898 1.00 86.12 83 ASN A CA 1
ATOM 682 C C . ASN A 1 83 ? 6.822 2.927 6.222 1.00 86.12 83 ASN A C 1
ATOM 684 O O . ASN A 1 83 ? 5.973 2.485 6.994 1.00 86.12 83 ASN A O 1
ATOM 688 N N . LYS A 1 84 ? 7.509 4.049 6.479 1.00 86.38 84 LYS A N 1
ATOM 689 C CA . LYS A 1 84 ? 7.224 4.888 7.651 1.00 86.38 84 LYS A CA 1
ATOM 690 C C . LYS A 1 84 ? 5.811 5.471 7.579 1.00 86.38 84 LYS A C 1
ATOM 692 O O . LYS A 1 84 ? 5.031 5.290 8.505 1.00 86.38 84 LYS A O 1
ATOM 697 N N . LEU A 1 85 ? 5.458 6.063 6.439 1.00 86.31 85 LEU A N 1
ATOM 698 C CA . LEU A 1 85 ? 4.147 6.675 6.238 1.00 86.31 85 LEU A CA 1
ATOM 699 C C . LEU A 1 85 ? 2.993 5.675 6.402 1.00 86.31 85 LEU A C 1
ATOM 701 O O . LEU A 1 85 ? 1.994 6.010 7.024 1.00 86.31 85 LEU A O 1
ATOM 705 N N . ILE A 1 86 ? 3.115 4.448 5.885 1.00 83.81 86 ILE A N 1
ATOM 706 C CA . ILE A 1 86 ? 2.086 3.404 6.022 1.00 83.81 86 ILE A CA 1
ATOM 707 C C . ILE A 1 86 ? 1.873 3.034 7.494 1.00 83.81 86 ILE A C 1
ATOM 709 O O . ILE A 1 86 ? 0.727 2.861 7.907 1.00 83.81 86 ILE A O 1
ATOM 713 N N . LYS A 1 87 ? 2.946 2.942 8.291 1.00 83.44 87 LYS A N 1
ATOM 714 C CA . LYS A 1 87 ? 2.840 2.686 9.737 1.00 83.44 87 LYS A CA 1
ATOM 715 C C . LYS A 1 87 ? 2.102 3.817 10.448 1.00 83.44 87 LYS A C 1
ATOM 717 O O . LYS A 1 87 ? 1.174 3.546 11.203 1.00 83.44 87 LYS A O 1
ATOM 722 N N . ASP A 1 88 ? 2.453 5.064 10.149 1.00 82.69 88 ASP A N 1
ATOM 723 C CA . ASP A 1 88 ? 1.789 6.234 10.736 1.00 82.69 88 ASP A CA 1
ATOM 724 C C . ASP A 1 88 ? 0.307 6.295 10.312 1.00 82.69 88 ASP A C 1
ATOM 726 O O . ASP A 1 88 ? -0.583 6.519 11.133 1.00 82.69 88 ASP A O 1
ATOM 730 N N . CYS A 1 89 ? 0.015 5.995 9.042 1.00 81.06 89 CYS A N 1
ATOM 731 C CA . CYS A 1 89 ? -1.351 5.913 8.523 1.00 81.06 89 CYS A CA 1
ATOM 732 C C . CYS A 1 89 ? -2.172 4.824 9.209 1.00 81.06 89 CYS A C 1
ATOM 734 O O . CY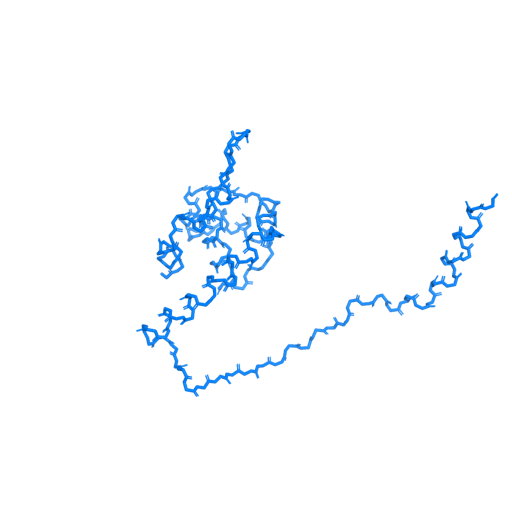S A 1 89 ? -3.370 5.010 9.391 1.00 81.06 89 CYS A O 1
ATOM 736 N N . PHE A 1 90 ? -1.559 3.698 9.575 1.00 80.62 90 PHE A N 1
ATOM 737 C CA . PHE A 1 90 ? -2.251 2.628 10.287 1.00 80.62 90 PHE A CA 1
ATOM 738 C C . PHE A 1 90 ? -2.733 3.092 11.665 1.00 80.62 90 PHE A C 1
ATOM 740 O O . PHE A 1 90 ? -3.877 2.824 12.027 1.00 80.62 90 PHE A O 1
ATOM 747 N N . VAL A 1 91 ? -1.901 3.841 12.396 1.00 82.06 91 VAL A N 1
ATOM 748 C CA . VAL A 1 91 ? -2.289 4.426 13.689 1.00 82.06 91 VAL A CA 1
ATOM 749 C C . VAL A 1 91 ? -3.479 5.366 13.505 1.00 82.06 91 VAL A C 1
ATOM 751 O O . VAL A 1 91 ? -4.501 5.185 14.159 1.00 82.06 91 VAL A O 1
ATOM 754 N N . VAL A 1 92 ? -3.394 6.295 12.547 1.00 82.38 92 VAL A N 1
ATOM 755 C CA . VAL A 1 92 ? -4.483 7.244 12.246 1.00 82.38 92 VAL A CA 1
ATOM 756 C C . VAL A 1 92 ? -5.758 6.523 11.806 1.00 82.38 92 VAL A C 1
ATOM 758 O O . VAL A 1 92 ? -6.853 6.893 12.220 1.00 82.38 92 VAL A O 1
ATOM 761 N N . PHE A 1 93 ? -5.633 5.486 10.979 1.00 79.75 93 PHE A N 1
ATOM 762 C CA . PHE A 1 93 ? -6.762 4.685 10.517 1.00 79.75 93 PHE A CA 1
ATOM 763 C C . PHE A 1 93 ? -7.455 3.974 11.683 1.00 79.75 93 PHE A C 1
ATOM 765 O O . PHE A 1 93 ? -8.677 4.041 11.782 1.00 79.75 93 PHE A O 1
ATOM 772 N N . ARG A 1 94 ? -6.692 3.353 12.593 1.00 82.69 94 ARG A N 1
ATOM 773 C CA . ARG A 1 94 ? -7.243 2.735 13.807 1.00 82.69 94 ARG A CA 1
ATOM 774 C C . ARG A 1 94 ? -7.971 3.771 14.659 1.00 82.69 94 ARG A C 1
ATOM 776 O O . ARG A 1 94 ? -9.118 3.533 15.016 1.00 82.69 94 ARG A O 1
ATOM 783 N N . THR A 1 95 ? -7.335 4.907 14.949 1.00 84.62 95 THR A N 1
ATOM 784 C CA . THR A 1 95 ? -7.949 5.987 15.738 1.00 84.62 95 THR A CA 1
ATOM 785 C C . THR A 1 95 ? -9.254 6.457 15.103 1.00 84.62 95 THR A C 1
ATOM 787 O O . THR A 1 95 ? -10.269 6.527 15.785 1.00 84.62 95 THR A O 1
ATOM 790 N N . PHE A 1 96 ? -9.272 6.665 13.783 1.00 84.00 96 PHE A N 1
ATOM 791 C CA . PHE A 1 96 ? -10.488 7.038 13.062 1.00 84.00 96 PHE A CA 1
ATOM 792 C C . PHE A 1 96 ? -11.602 5.992 13.207 1.00 84.00 96 PHE A C 1
ATOM 794 O O . PHE A 1 96 ? -12.762 6.357 13.392 1.00 84.00 96 PHE A O 1
ATOM 801 N N . LEU A 1 97 ? -11.280 4.698 13.118 1.00 84.62 97 LEU A N 1
ATOM 802 C CA . LEU A 1 97 ? -12.280 3.642 13.275 1.00 84.62 97 LEU A CA 1
ATOM 803 C C . LEU A 1 97 ? -12.865 3.599 14.691 1.00 84.62 97 LEU A C 1
ATOM 805 O O . LEU A 1 97 ? -14.073 3.420 14.823 1.00 84.62 97 LEU A O 1
ATOM 809 N N . VAL A 1 98 ? -12.032 3.802 15.714 1.00 86.75 98 VAL A N 1
ATOM 810 C CA . VAL A 1 98 ? -12.464 3.885 17.118 1.00 86.75 98 VAL A CA 1
ATOM 811 C C . VAL A 1 98 ? -13.374 5.094 17.336 1.00 86.75 98 VAL A C 1
ATOM 813 O O . VAL A 1 98 ? -14.483 4.949 17.838 1.00 86.75 98 VAL A O 1
ATOM 816 N N . GLU A 1 99 ? -12.944 6.283 16.904 1.00 88.44 99 GLU A N 1
ATOM 817 C CA . GLU A 1 99 ? -13.704 7.533 17.072 1.00 88.44 99 GLU A CA 1
ATOM 818 C C . GLU A 1 99 ? -15.085 7.483 16.406 1.00 88.44 99 GLU A C 1
ATOM 820 O O . GLU A 1 99 ? -16.028 8.115 16.875 1.00 88.44 99 GLU A O 1
ATOM 825 N N . ASN A 1 100 ? -15.211 6.726 15.313 1.00 88.00 100 ASN A N 1
ATOM 826 C CA . ASN A 1 100 ? -16.466 6.554 14.580 1.00 88.00 100 ASN A CA 1
ATOM 827 C C . ASN A 1 100 ? -17.224 5.275 14.976 1.00 88.00 100 ASN A C 1
ATOM 829 O O . ASN A 1 100 ? -18.170 4.907 14.283 1.00 88.00 100 ASN A O 1
ATOM 833 N N . GLN A 1 101 ? -16.818 4.600 16.058 1.00 88.31 101 GLN A N 1
ATOM 834 C CA . GLN A 1 101 ? -17.483 3.407 16.598 1.00 88.31 101 GLN A CA 1
ATOM 835 C C . GLN A 1 101 ? -17.604 2.250 15.587 1.00 88.31 101 GLN A C 1
ATOM 837 O O . GLN A 1 101 ? -18.541 1.457 15.632 1.00 88.31 101 GLN A O 1
ATOM 842 N N . TYR A 1 102 ? -16.650 2.140 14.656 1.00 85.56 102 TYR A N 1
ATOM 843 C CA . TYR A 1 102 ? -16.568 0.999 13.738 1.00 85.56 102 TYR A CA 1
ATOM 844 C C . TYR A 1 102 ? -15.874 -0.213 14.371 1.00 85.56 102 TYR A C 1
ATOM 846 O O . TYR A 1 102 ? -16.044 -1.327 13.875 1.00 85.56 102 TYR A O 1
ATOM 854 N N . ILE A 1 103 ? -15.057 0.006 15.407 1.00 84.69 103 ILE A N 1
ATOM 855 C CA . ILE A 1 103 ? -14.358 -1.03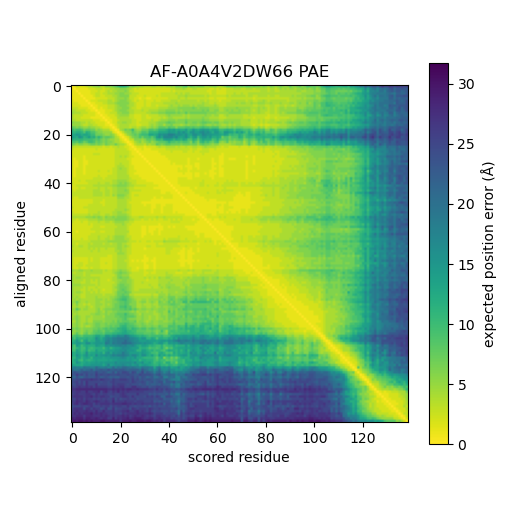1 16.176 1.00 84.69 103 ILE A CA 1
ATOM 856 C C . ILE A 1 103 ? -14.352 -0.662 17.663 1.00 84.69 103 ILE A C 1
ATOM 858 O O . ILE A 1 103 ? -14.200 0.513 18.000 1.00 84.69 103 ILE A O 1
ATOM 862 N N . ASP A 1 104 ? -14.453 -1.667 18.531 1.00 82.81 104 ASP A N 1
ATOM 863 C CA . ASP A 1 104 ? -14.352 -1.503 19.983 1.00 82.81 104 ASP A CA 1
ATOM 864 C C . ASP A 1 104 ? -12.887 -1.549 20.448 1.00 82.81 104 ASP A C 1
ATOM 866 O O . ASP A 1 104 ? -12.060 -2.272 19.884 1.00 82.81 104 ASP A O 1
ATOM 870 N N . GLU A 1 105 ? -12.547 -0.795 21.498 1.00 80.44 105 GLU A N 1
ATOM 871 C CA . GLU A 1 105 ? -11.200 -0.824 22.097 1.00 80.44 105 GLU A CA 1
ATOM 872 C C . GLU A 1 105 ? -11.034 -1.871 23.202 1.00 80.44 105 GLU A C 1
ATOM 874 O O . GLU A 1 105 ? -9.912 -2.123 23.638 1.00 80.44 105 GLU A O 1
ATOM 879 N N . GLU A 1 106 ? -12.127 -2.492 23.649 1.00 80.38 106 GLU A N 1
ATOM 880 C CA . GLU A 1 106 ? -12.135 -3.355 24.836 1.00 80.38 106 GLU A CA 1
ATOM 881 C C . GLU A 1 106 ? -11.394 -4.684 24.632 1.00 80.38 106 GLU A C 1
ATOM 883 O O . GLU A 1 106 ? -10.857 -5.244 25.588 1.00 80.38 106 GLU A O 1
ATOM 888 N N . ALA A 1 107 ? -11.333 -5.189 23.395 1.00 76.56 107 ALA A N 1
ATOM 889 C CA . ALA A 1 107 ? -10.751 -6.491 23.087 1.00 76.56 107 ALA A CA 1
ATOM 890 C C . ALA A 1 107 ? -9.739 -6.419 21.935 1.00 76.56 107 ALA A C 1
ATOM 892 O O . ALA A 1 107 ? -10.020 -5.909 20.851 1.00 76.56 107 ALA A O 1
ATOM 893 N N . VAL A 1 108 ? -8.557 -7.000 22.157 1.00 79.06 108 VAL A N 1
ATOM 894 C CA . VAL A 1 108 ? -7.524 -7.179 21.129 1.00 79.06 108 VAL A CA 1
ATOM 895 C C . VAL A 1 108 ? -7.457 -8.654 20.752 1.00 79.06 108 VAL A C 1
ATOM 897 O O . VAL A 1 108 ? -7.064 -9.493 21.560 1.00 79.06 108 VAL A O 1
ATOM 900 N N . TYR A 1 109 ? -7.812 -8.967 19.508 1.00 80.44 109 TYR A N 1
ATOM 901 C CA . TYR A 1 109 ? -7.697 -10.315 18.954 1.00 80.44 109 TYR A CA 1
ATOM 902 C C . TYR A 1 109 ? -6.314 -10.493 18.324 1.00 80.44 109 TYR A C 1
ATOM 904 O O . TYR A 1 109 ? -5.964 -9.795 17.372 1.00 80.44 109 TYR A O 1
ATOM 912 N N . ILE A 1 110 ? -5.521 -11.419 18.863 1.00 83.81 110 ILE A N 1
ATOM 913 C CA . ILE A 1 110 ? -4.195 -11.764 18.344 1.00 83.81 110 ILE A CA 1
ATOM 914 C C . ILE A 1 110 ? -4.297 -13.150 17.714 1.00 83.81 110 ILE A C 1
ATOM 916 O O . ILE A 1 110 ? -4.495 -14.134 18.422 1.00 83.81 110 ILE A O 1
ATOM 920 N N . ASP A 1 111 ? -4.151 -13.214 16.393 1.00 88.44 111 ASP A N 1
ATOM 921 C CA . ASP A 1 111 ? -4.053 -14.470 15.652 1.00 88.44 111 ASP A CA 1
ATOM 922 C C . ASP A 1 111 ? -2.619 -14.695 15.154 1.00 88.44 111 ASP A C 1
ATOM 924 O O . ASP A 1 111 ? -1.891 -13.753 14.820 1.00 88.44 111 ASP A O 1
ATOM 928 N N . GLY A 1 112 ? -2.200 -15.956 15.125 1.00 83.06 112 GLY A N 1
ATOM 929 C CA . GLY A 1 112 ? -0.867 -16.362 14.706 1.00 83.06 112 GLY A CA 1
ATOM 930 C C . GLY A 1 112 ? -0.869 -16.842 13.262 1.00 83.06 112 GLY A C 1
ATOM 931 O O . GLY A 1 112 ? -1.442 -17.878 12.944 1.00 83.06 112 GLY A O 1
ATOM 932 N N . THR A 1 113 ? -0.144 -16.159 12.378 1.00 84.62 113 THR A N 1
ATOM 933 C CA . THR A 1 113 ? 0.135 -16.701 11.040 1.00 84.62 113 THR A CA 1
ATOM 934 C C . THR A 1 113 ? 1.413 -17.535 11.071 1.00 84.62 113 THR A C 1
ATOM 936 O O . THR A 1 113 ? 2.494 -17.016 11.353 1.00 84.62 113 THR A O 1
ATOM 939 N N . LYS A 1 114 ? 1.318 -18.828 10.738 1.00 86.00 114 LYS A N 1
ATOM 940 C CA . LYS A 1 114 ? 2.498 -19.679 10.542 1.00 86.00 114 LYS A CA 1
ATOM 941 C C . LYS A 1 114 ? 3.114 -19.381 9.176 1.00 86.00 114 LYS A C 1
ATOM 943 O O . LYS A 1 114 ? 2.559 -19.752 8.147 1.00 86.00 114 LYS A O 1
ATOM 948 N N . ILE A 1 115 ? 4.262 -18.714 9.178 1.00 83.88 115 ILE A N 1
ATOM 949 C CA . ILE A 1 115 ? 5.053 -18.458 7.973 1.00 83.88 115 ILE A CA 1
ATOM 950 C C . ILE A 1 115 ? 6.114 -19.555 7.883 1.00 83.88 115 ILE A C 1
ATOM 952 O O . ILE A 1 115 ? 6.881 -19.756 8.826 1.00 83.88 115 ILE A O 1
ATOM 956 N N . GLU A 1 116 ? 6.135 -20.297 6.777 1.00 79.44 116 GLU A N 1
ATOM 957 C CA . GLU A 1 116 ? 7.205 -21.263 6.532 1.00 79.44 116 GLU A CA 1
ATOM 958 C C . GLU A 1 116 ? 8.536 -20.540 6.314 1.00 79.44 116 GLU A C 1
ATOM 960 O O . GLU A 1 116 ? 8.588 -19.450 5.743 1.00 79.44 116 GLU A O 1
ATOM 965 N N . ALA A 1 117 ? 9.626 -21.147 6.777 1.00 78.88 117 ALA A N 1
ATOM 966 C CA . ALA A 1 117 ? 10.952 -20.618 6.513 1.00 78.88 117 ALA A CA 1
ATOM 967 C C . ALA A 1 117 ? 11.249 -20.721 5.009 1.00 78.88 117 ALA A C 1
ATOM 969 O O . ALA A 1 117 ? 11.281 -21.823 4.462 1.00 78.88 117 ALA A O 1
ATOM 970 N N . ASP A 1 118 ? 11.527 -19.588 4.362 1.00 74.00 118 ASP A N 1
ATOM 971 C CA . ASP A 1 118 ? 12.082 -19.544 3.004 1.00 74.00 118 ASP A CA 1
ATOM 972 C C . ASP A 1 118 ? 13.582 -19.874 3.054 1.00 74.00 118 ASP A C 1
ATOM 974 O O . ASP A 1 118 ? 14.463 -19.032 2.876 1.00 74.00 118 ASP A O 1
ATOM 978 N N . ALA A 1 119 ? 13.873 -21.118 3.425 1.00 72.81 119 ALA A N 1
ATOM 979 C CA . ALA A 1 119 ? 15.207 -21.682 3.419 1.00 72.81 119 ALA A CA 1
ATOM 980 C C . ALA A 1 119 ? 15.244 -22.783 2.363 1.00 72.81 119 ALA A C 1
ATOM 982 O O . ALA A 1 119 ? 14.450 -23.726 2.402 1.00 72.81 119 ALA A O 1
ATOM 983 N N . ASN A 1 120 ? 16.192 -22.699 1.425 1.00 69.00 120 ASN A N 1
ATOM 984 C CA . ASN A 1 120 ? 16.415 -23.789 0.485 1.00 69.00 120 ASN A CA 1
ATOM 985 C C . ASN A 1 120 ? 16.698 -25.069 1.290 1.00 69.00 120 ASN A C 1
ATOM 987 O O . ASN A 1 120 ? 17.668 -25.138 2.053 1.00 69.00 120 ASN A O 1
ATOM 991 N N . LYS A 1 121 ? 15.859 -26.094 1.104 1.00 64.75 121 LYS A N 1
ATOM 992 C CA . LYS A 1 121 ? 15.958 -27.395 1.785 1.00 64.75 121 LYS A CA 1
ATOM 993 C C . LYS A 1 121 ? 17.349 -28.030 1.644 1.00 64.75 121 LYS A C 1
ATOM 995 O O . LYS A 1 121 ? 17.757 -28.826 2.484 1.00 64.75 121 LYS A O 1
ATOM 1000 N N . TYR A 1 122 ? 18.093 -27.640 0.610 1.00 68.56 122 TYR A N 1
ATOM 100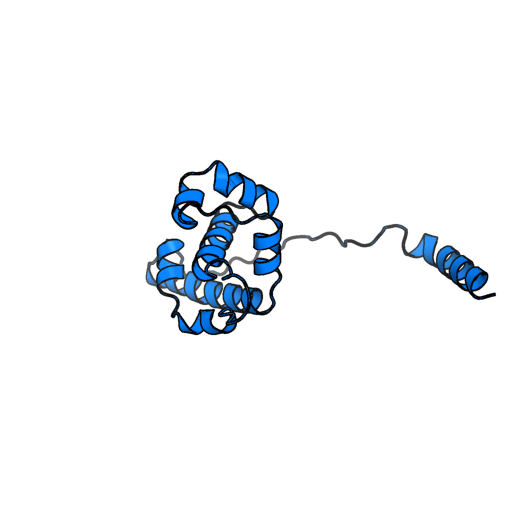1 C CA . TYR A 1 122 ? 19.411 -28.162 0.275 1.00 68.56 122 TYR A CA 1
ATOM 1002 C C . TYR A 1 122 ? 20.579 -27.230 0.628 1.00 68.56 122 TYR A C 1
ATOM 1004 O O . TYR A 1 122 ? 21.705 -27.512 0.222 1.00 68.56 122 TYR A O 1
ATOM 1012 N N . THR A 1 123 ? 20.366 -26.148 1.386 1.00 62.25 123 THR A N 1
ATOM 1013 C CA . THR A 1 123 ? 21.444 -25.201 1.755 1.00 62.25 123 THR A CA 1
ATOM 1014 C C . THR A 1 123 ? 22.644 -25.921 2.390 1.00 62.25 123 THR A C 1
ATOM 1016 O O . THR A 1 123 ? 23.792 -25.616 2.081 1.00 62.25 123 THR A O 1
ATOM 1019 N N . PHE A 1 124 ? 22.391 -26.951 3.203 1.00 65.00 124 PHE A N 1
ATOM 1020 C CA . PHE A 1 124 ? 23.426 -27.769 3.848 1.00 65.00 124 PHE A CA 1
ATOM 1021 C C . PHE A 1 124 ? 24.073 -28.801 2.911 1.00 65.00 124 PHE A C 1
ATOM 1023 O O . PHE A 1 124 ? 25.224 -29.169 3.112 1.00 65.00 124 PHE A O 1
ATOM 1030 N N . VAL A 1 125 ? 23.347 -29.257 1.883 1.00 67.94 125 VAL A N 1
ATOM 1031 C CA . VAL A 1 125 ? 23.817 -30.271 0.922 1.00 67.94 125 VAL A CA 1
ATOM 1032 C C . VAL A 1 125 ? 24.795 -29.654 -0.075 1.00 67.94 125 VAL A C 1
ATOM 1034 O O . VAL A 1 125 ? 25.815 -30.253 -0.402 1.00 67.94 125 VAL A O 1
ATOM 1037 N N . TRP A 1 126 ? 24.512 -28.433 -0.535 1.00 65.62 126 TRP A N 1
ATOM 1038 C CA . TRP A 1 126 ? 25.330 -27.780 -1.556 1.00 65.62 126 TRP A CA 1
ATOM 1039 C C . TRP A 1 126 ? 26.479 -26.961 -0.993 1.00 65.62 126 TRP A C 1
ATOM 1041 O O . TRP A 1 126 ? 27.416 -26.709 -1.737 1.00 65.62 126 TRP A O 1
ATOM 1051 N N . ARG A 1 127 ? 26.465 -26.591 0.295 1.00 75.06 127 ARG A N 1
ATOM 1052 C CA . ARG A 1 127 ? 27.510 -25.747 0.895 1.00 75.06 127 ARG A CA 1
ATOM 1053 C C . ARG A 1 127 ? 28.923 -26.266 0.614 1.00 75.06 127 ARG A C 1
ATOM 1055 O O . ARG A 1 127 ? 29.741 -25.513 0.101 1.00 75.06 127 ARG A O 1
ATOM 1062 N N . ALA A 1 128 ? 29.174 -27.552 0.863 1.00 78.12 128 ALA A N 1
ATOM 1063 C CA . ALA A 1 128 ? 30.484 -28.163 0.631 1.00 78.12 128 ALA A CA 1
ATOM 1064 C C . ALA A 1 128 ? 30.894 -28.141 -0.856 1.00 78.12 128 ALA A C 1
ATOM 1066 O O . ALA A 1 128 ? 32.052 -27.886 -1.179 1.00 78.12 128 ALA A O 1
ATOM 1067 N N . ASN A 1 129 ? 29.945 -28.360 -1.776 1.00 77.31 129 ASN A N 1
ATOM 1068 C CA . ASN A 1 129 ? 30.208 -28.275 -3.214 1.00 77.31 129 ASN A CA 1
ATOM 1069 C C . ASN A 1 129 ? 30.439 -26.827 -3.661 1.00 77.31 129 ASN A C 1
ATOM 1071 O O . ASN A 1 129 ? 31.371 -26.577 -4.416 1.00 77.31 129 ASN A O 1
ATOM 1075 N N . THR A 1 130 ? 29.651 -25.866 -3.182 1.00 77.69 130 THR A N 1
ATOM 1076 C CA . THR A 1 130 ? 29.816 -24.443 -3.503 1.00 77.69 130 THR A CA 1
ATOM 1077 C C . THR A 1 130 ? 31.153 -23.909 -2.988 1.00 77.69 130 THR A C 1
ATOM 1079 O O . THR A 1 130 ? 31.844 -23.207 -3.720 1.00 77.69 130 THR A O 1
ATOM 1082 N N . GLU A 1 131 ? 31.565 -24.287 -1.774 1.00 82.56 131 GLU A N 1
ATOM 1083 C CA . GLU A 1 131 ? 32.885 -23.954 -1.216 1.00 82.56 131 GLU A CA 1
ATOM 1084 C C . GLU A 1 131 ? 34.017 -24.584 -2.048 1.00 82.56 131 GLU A C 1
ATOM 1086 O O . GLU A 1 131 ? 34.986 -23.903 -2.388 1.00 82.56 131 GLU A O 1
ATOM 1091 N N . ARG A 1 132 ? 33.867 -25.851 -2.464 1.00 81.38 132 ARG A N 1
ATOM 1092 C CA . ARG A 1 132 ? 34.821 -26.536 -3.352 1.00 81.38 132 ARG A CA 1
ATOM 1093 C C . ARG A 1 132 ? 34.948 -25.850 -4.717 1.00 81.38 132 ARG A C 1
ATOM 1095 O O . ARG A 1 132 ? 36.068 -25.599 -5.152 1.00 81.38 132 ARG A O 1
ATOM 1102 N N . TYR A 1 133 ? 33.834 -25.542 -5.383 1.00 80.75 133 TYR A 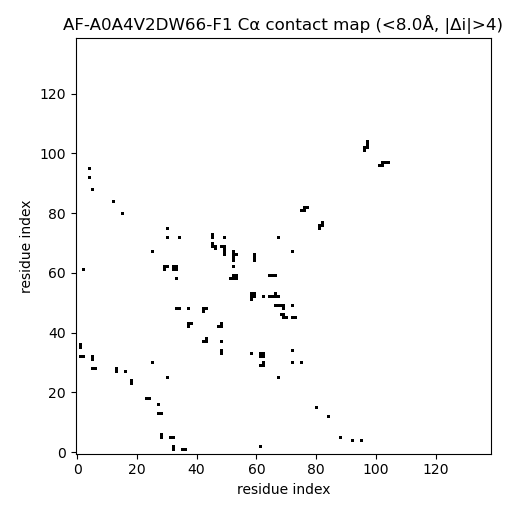N 1
ATOM 1103 C CA . TYR A 1 133 ? 33.833 -24.845 -6.676 1.00 80.75 133 TYR A CA 1
ATOM 1104 C C . TYR A 1 133 ? 34.391 -23.424 -6.557 1.00 80.75 133 TYR A C 1
ATOM 1106 O O . TYR A 1 133 ? 35.162 -23.000 -7.411 1.00 80.75 133 TYR A O 1
ATOM 1114 N N . SER A 1 134 ? 34.054 -22.698 -5.486 1.00 83.81 134 SER A N 1
ATOM 1115 C CA . SER A 1 134 ? 34.602 -21.360 -5.248 1.00 83.81 134 SER A CA 1
ATOM 1116 C C . SER A 1 134 ? 36.115 -21.393 -5.062 1.00 83.81 134 SER A C 1
ATOM 1118 O O . SER A 1 134 ? 36.791 -20.500 -5.559 1.00 83.81 134 SER A O 1
ATOM 1120 N N . LYS A 1 135 ? 36.649 -22.401 -4.361 1.00 83.31 135 LYS A N 1
ATOM 1121 C CA . LYS A 1 135 ? 38.093 -22.561 -4.168 1.00 83.31 135 LYS A CA 1
ATOM 1122 C C . LYS A 1 135 ? 38.805 -22.940 -5.470 1.00 83.31 135 LYS A C 1
ATOM 1124 O O . LYS A 1 135 ? 39.832 -22.354 -5.772 1.00 83.31 135 LYS A O 1
AT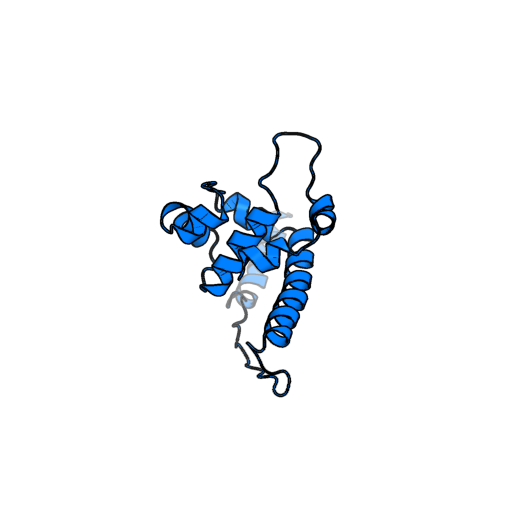OM 1129 N N . ALA A 1 136 ? 38.224 -23.845 -6.259 1.00 79.94 136 ALA A N 1
ATOM 1130 C CA . ALA A 1 136 ? 38.768 -24.249 -7.557 1.00 79.94 136 ALA A CA 1
ATOM 1131 C C . ALA A 1 136 ? 38.795 -23.116 -8.601 1.00 79.94 136 ALA A C 1
ATOM 1133 O O . ALA A 1 136 ? 39.585 -23.174 -9.527 1.00 79.94 136 ALA A O 1
ATOM 1134 N N . ASN A 1 137 ? 37.940 -22.098 -8.461 1.00 71.75 137 ASN A N 1
ATOM 1135 C CA . ASN A 1 137 ? 37.936 -20.918 -9.333 1.00 71.75 137 ASN A CA 1
ATOM 113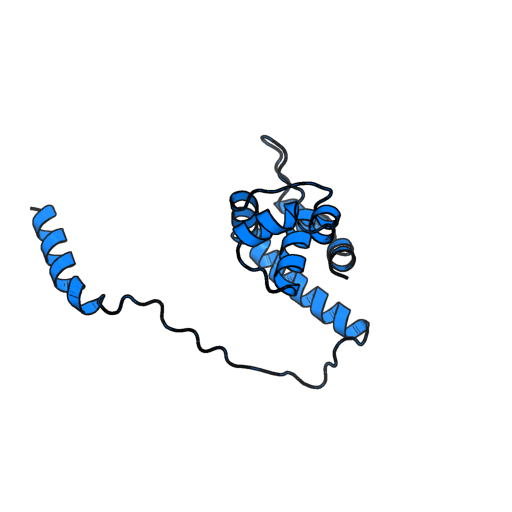6 C C . ASN A 1 137 ? 38.896 -19.802 -8.869 1.00 71.75 137 ASN A C 1
ATOM 1138 O O . ASN A 1 137 ? 39.014 -18.788 -9.554 1.00 71.75 137 ASN A O 1
ATOM 1142 N N . LEU A 1 138 ? 39.493 -19.934 -7.680 1.00 69.88 138 LEU A N 1
ATOM 1143 C CA . LEU A 1 138 ? 40.472 -18.990 -7.123 1.00 69.88 138 LEU A CA 1
ATOM 1144 C C . LEU A 1 138 ? 41.926 -19.451 -7.342 1.00 69.88 138 LEU A C 1
ATOM 1146 O O . LEU A 1 138 ? 42.839 -18.668 -7.082 1.00 69.88 138 LEU A O 1
ATOM 1150 N N . GLU A 1 139 ? 42.121 -20.693 -7.792 1.00 51.56 139 GLU A N 1
ATOM 1151 C CA . GLU A 1 139 ? 43.384 -21.266 -8.290 1.00 51.56 139 GLU A CA 1
ATOM 1152 C C . GLU A 1 139 ? 43.463 -21.120 -9.817 1.00 51.56 139 GLU A C 1
ATOM 1154 O O . GLU A 1 139 ? 44.580 -20.853 -10.315 1.00 51.56 139 GLU A O 1
#

Foldseek 3Di:
DLLVLLVPDDCVLCPVVDDPDDDDAQDLSLLSSLCVVCVVVVNDQLQVSLVCLVVPPVNCVSNVSDRDHSVSSVVSCVDPSNVVVVVVSVVSVVVVCPVVVVDDPPDDDDDDDDDDDPDDPCCVVCVVVVVVVVVVVVD

Sequence (139 aa):
IVNEIVGKIPETAFDSYKNHRGAPSHNPRMMLKIILYAYSNSIFSGRKIEFALKDSIRFMWLAQEQQPSYRTINRFRSDSRTNKLIKDCFVVFRTFLVENQYIDEEAVYIDGTKIEADANKYTFVWRANTERYSKANLE

InterPro domains:
  IPR008490 Transposase InsH, N-terminal [PF05598] (12-78)

Secondary structure (DSSP, 8-state):
-HHHHHHHS-GGGGGGG---SSSPPPPHHHHHHHHHHHHHTT---HHHHHHHHHH-HHHHHHHTT----HHHHHHHHH-HHHHHHHHHHHHHHHHHHHHTTSS-SS--------PPP---TTHHHHHHHHHHHHHHTT-

Nearest PDB structures (foldseek):
  2y9z-assembly1_A  TM=3.051E-01  e=3.419E+00  Saccharomyces cerevisiae

Mean predicted aligned error: 9.56 Å

Solvent-accessible surface area (backbone atoms only — not comparable to full-atom values): 8566 Å² total; per-residue (Å²): 105,64,69,54,59,61,60,69,52,60,72,73,82,50,52,90,72,68,68,96,67,82,77,80,72,79,58,64,69,40,57,48,39,51,50,55,53,29,51,78,68,75,45,80,49,42,61,59,48,37,48,36,33,76,72,35,68,68,42,19,61,56,41,70,70,49,70,64,47,34,66,55,51,44,52,50,60,70,31,71,71,41,51,53,49,54,55,56,48,49,55,54,50,52,51,51,34,44,79,67,69,76,44,74,87,91,66,86,88,84,80,86,82,87,76,78,80,96,58,69,92,50,57,79,71,44,45,65,54,54,53,51,53,54,53,64,73,74,109